Protein AF-A0A2V8A0Z5-F1 (afdb_monomer_lite)

pLDDT: mean 92.06, std 10.14, range [51.12, 98.69]

Radius of gyration: 13.43 Å; chains: 1; bounding box: 34×17×36 Å

Foldseek 3Di:
DVLLVVLVVLLVVLVVQVPDPCSCVPVVSVVVSVVSNVVSVVVNVVVVVVVVVVD

Secondary structure (DSSP, 8-state):
-HHHHHHHHHHHHHHHHHHSTTTTSSHHHHHHHHHHHHHHHHHHHHHHHHHHTT-

Structure (mmCIF, N/CA/C/O backbone):
data_AF-A0A2V8A0Z5-F1
#
_entry.id   AF-A0A2V8A0Z5-F1
#
loop_
_atom_site.group_PDB
_atom_site.id
_atom_site.type_symbol
_atom_site.label_atom_id
_atom_site.label_alt_id
_atom_site.label_comp_id
_atom_site.label_asym_id
_atom_site.label_entity_id
_atom_site.label_seq_id
_atom_site.pdbx_PDB_ins_code
_atom_site.Cartn_x
_atom_site.Cartn_y
_atom_site.Cartn_z
_atom_site.occupancy
_atom_site.B_iso_or_equiv
_atom_site.auth_seq_id
_atom_site.auth_comp_id
_atom_site.auth_asym_id
_atom_site.auth_atom_id
_atom_site.pdbx_PDB_model_num
ATOM 1 N N . LEU A 1 1 ? -11.672 8.281 9.847 1.00 71.50 1 LEU A N 1
ATOM 2 C CA . LEU A 1 1 ? -12.037 7.991 8.434 1.00 71.50 1 LEU A CA 1
ATOM 3 C C . LEU A 1 1 ? -11.014 8.503 7.411 1.00 71.50 1 LEU A C 1
ATOM 5 O O . LEU A 1 1 ? -10.708 7.755 6.494 1.00 71.50 1 LEU A O 1
ATOM 9 N N . GLY A 1 2 ? -10.470 9.726 7.541 1.00 93.69 2 GLY A N 1
ATOM 10 C CA . GLY A 1 2 ? -9.496 10.270 6.574 1.00 93.69 2 GLY A CA 1
ATOM 11 C C . GLY A 1 2 ? -8.229 9.421 6.393 1.00 93.69 2 GLY A C 1
ATOM 12 O O . GLY A 1 2 ? -7.850 9.146 5.262 1.00 93.69 2 GLY A O 1
ATOM 13 N N . MET A 1 3 ? -7.632 8.934 7.488 1.00 96.94 3 MET A N 1
ATOM 14 C CA . MET A 1 3 ? -6.420 8.100 7.426 1.00 96.94 3 MET A CA 1
ATOM 15 C C . MET A 1 3 ? -6.667 6.704 6.850 1.00 96.94 3 MET A C 1
ATOM 17 O O . MET A 1 3 ? -5.879 6.252 6.035 1.00 96.94 3 MET A O 1
ATOM 21 N N . ILE A 1 4 ? -7.806 6.068 7.154 1.00 97.31 4 ILE A N 1
ATOM 22 C CA . ILE A 1 4 ? -8.180 4.786 6.526 1.00 97.31 4 ILE A CA 1
ATOM 23 C C . ILE A 1 4 ? -8.222 4.929 4.998 1.00 97.31 4 ILE A C 1
ATOM 25 O O . ILE A 1 4 ? -7.625 4.133 4.282 1.00 97.31 4 ILE A O 1
ATOM 29 N N . LYS A 1 5 ? -8.879 5.981 4.487 1.00 97.56 5 LYS A N 1
ATOM 30 C CA . LYS A 1 5 ? -8.928 6.249 3.041 1.00 97.56 5 LYS A CA 1
ATOM 31 C C . LYS A 1 5 ? -7.558 6.594 2.458 1.00 97.56 5 LYS A C 1
ATOM 33 O O . LYS A 1 5 ? -7.254 6.171 1.350 1.00 97.56 5 LYS A O 1
ATOM 38 N N . HIS A 1 6 ? -6.749 7.362 3.184 1.00 98.25 6 HIS A N 1
ATOM 39 C CA . HIS A 1 6 ? -5.392 7.701 2.764 1.00 98.25 6 HIS A CA 1
ATOM 40 C C . HIS A 1 6 ? -4.517 6.446 2.612 1.00 98.25 6 HIS A C 1
ATOM 42 O O . HIS A 1 6 ? -3.884 6.267 1.576 1.00 98.25 6 HIS A O 1
ATOM 48 N N . HIS A 1 7 ? -4.533 5.547 3.599 1.00 98.44 7 HIS A N 1
ATOM 49 C CA . HIS A 1 7 ? -3.794 4.285 3.549 1.00 98.44 7 HIS A CA 1
ATOM 50 C C . HIS A 1 7 ? -4.309 3.352 2.451 1.00 98.44 7 HIS A C 1
ATOM 52 O O . HIS A 1 7 ? -3.503 2.738 1.760 1.00 98.44 7 HIS A O 1
ATOM 58 N N . GLN A 1 8 ? -5.627 3.310 2.212 1.00 98.44 8 GLN A N 1
ATOM 59 C CA . GLN A 1 8 ? -6.177 2.573 1.072 1.00 98.44 8 GLN A CA 1
ATOM 60 C C . GLN A 1 8 ? -5.620 3.104 -0.255 1.00 98.44 8 GLN A C 1
ATOM 62 O O . GLN A 1 8 ? -5.200 2.319 -1.095 1.00 98.44 8 GLN A O 1
ATOM 67 N N . GLY A 1 9 ? -5.522 4.428 -0.417 1.00 98.31 9 GLY A N 1
ATOM 68 C CA . GLY A 1 9 ? -4.891 5.022 -1.597 1.00 98.31 9 GLY A CA 1
ATOM 69 C C . GLY A 1 9 ? -3.413 4.638 -1.752 1.00 98.31 9 GLY A C 1
ATOM 70 O O . GLY A 1 9 ? -2.952 4.433 -2.871 1.00 98.31 9 GLY A O 1
ATOM 71 N N . ALA A 1 10 ? -2.670 4.490 -0.650 1.00 98.50 10 ALA A N 1
ATOM 72 C CA . ALA A 1 10 ? -1.288 4.009 -0.696 1.00 98.50 10 ALA A CA 1
ATOM 73 C 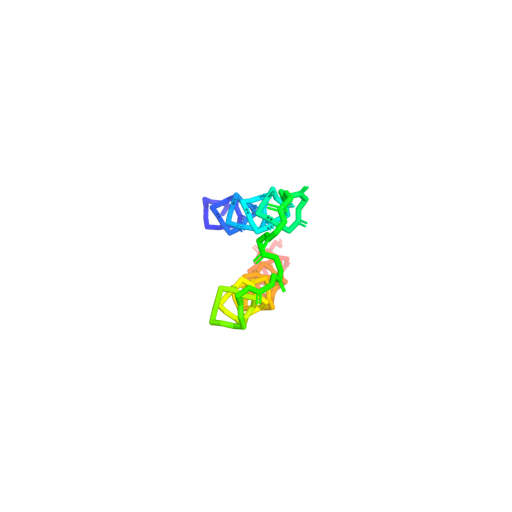C . ALA A 1 10 ? -1.198 2.541 -1.155 1.00 98.50 10 ALA A C 1
ATOM 75 O O . ALA A 1 10 ? -0.335 2.212 -1.968 1.00 98.50 10 ALA A O 1
ATOM 76 N N . ILE A 1 11 ? -2.111 1.682 -0.691 1.0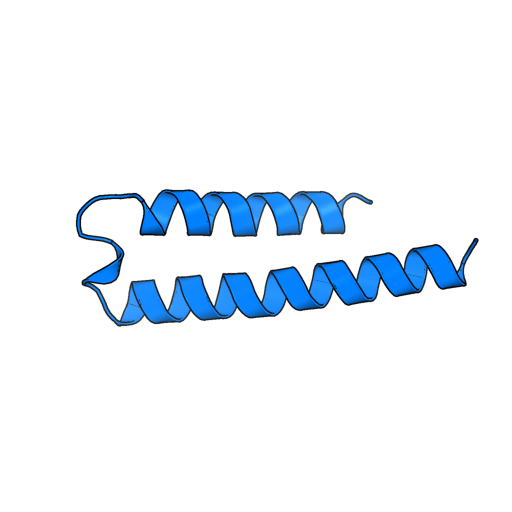0 98.50 11 ILE A N 1
ATOM 77 C CA . ILE A 1 11 ? -2.220 0.284 -1.136 1.00 98.50 11 ILE A CA 1
ATOM 78 C C . ILE A 1 11 ? -2.552 0.216 -2.631 1.00 98.50 11 ILE A C 1
ATOM 80 O O . ILE A 1 11 ? -1.888 -0.504 -3.374 1.00 98.50 11 ILE A O 1
ATOM 84 N N . ASP A 1 12 ? -3.503 1.026 -3.100 1.00 98.44 12 ASP A N 1
ATOM 85 C CA . ASP A 1 12 ? -3.883 1.063 -4.514 1.00 98.44 12 ASP A CA 1
ATOM 86 C C . ASP A 1 12 ? -2.691 1.467 -5.411 1.00 98.44 12 ASP A C 1
ATOM 88 O O . ASP A 1 12 ? -2.510 0.926 -6.504 1.00 98.44 12 ASP A O 1
ATOM 92 N N . MET A 1 13 ? -1.829 2.380 -4.945 1.00 97.38 13 MET A N 1
ATOM 93 C CA . MET A 1 13 ? -0.601 2.762 -5.654 1.00 97.38 13 MET A CA 1
ATOM 94 C C . MET A 1 13 ? 0.433 1.626 -5.705 1.00 97.38 13 MET A C 1
ATOM 96 O O . MET A 1 13 ? 1.087 1.454 -6.736 1.00 97.38 13 MET A O 1
ATOM 100 N N . VAL A 1 14 ? 0.569 0.835 -4.634 1.00 96.81 14 VAL A N 1
ATOM 101 C CA . VAL A 1 14 ? 1.421 -0.369 -4.623 1.00 96.81 14 VAL A CA 1
ATOM 102 C C . VAL A 1 14 ? 0.912 -1.403 -5.631 1.00 96.81 14 VAL A C 1
ATOM 104 O O . VAL A 1 14 ? 1.694 -1.941 -6.415 1.00 96.81 14 VAL A O 1
ATOM 107 N N . ASP A 1 15 ? -0.400 -1.621 -5.685 1.00 96.19 15 ASP A N 1
ATOM 108 C CA . ASP A 1 15 ? -1.023 -2.525 -6.653 1.00 96.19 15 ASP A CA 1
ATOM 109 C C . ASP A 1 15 ? -0.773 -2.087 -8.101 1.00 96.19 15 ASP A C 1
ATOM 111 O O . ASP A 1 15 ? -0.497 -2.917 -8.973 1.00 96.19 15 ASP A O 1
ATOM 115 N N . VAL A 1 16 ? -0.874 -0.784 -8.379 1.00 96.25 16 VAL A N 1
ATOM 116 C CA . VAL A 1 16 ? -0.552 -0.217 -9.698 1.00 96.25 16 VAL A CA 1
ATOM 117 C C . VAL A 1 16 ? 0.918 -0.445 -10.036 1.00 96.25 16 VAL A C 1
ATOM 119 O O . VAL A 1 16 ? 1.225 -0.865 -11.154 1.00 96.25 16 VAL A O 1
ATOM 122 N N . LEU A 1 17 ? 1.819 -0.216 -9.078 1.00 94.25 17 LEU A N 1
ATOM 123 C CA . LEU A 1 17 ? 3.249 -0.427 -9.262 1.00 94.25 17 LEU A CA 1
ATOM 124 C C . LEU A 1 17 ? 3.546 -1.883 -9.635 1.00 94.25 17 LEU A C 1
ATOM 126 O O . LEU A 1 17 ? 4.168 -2.116 -10.668 1.00 94.25 17 LEU A O 1
ATOM 130 N N . PHE A 1 18 ? 3.043 -2.861 -8.876 1.00 92.69 18 PHE A N 1
ATOM 131 C CA . PHE A 1 18 ? 3.293 -4.284 -9.143 1.00 92.69 18 PHE A CA 1
ATOM 132 C C . PHE A 1 18 ? 2.656 -4.811 -10.433 1.00 92.69 18 PHE A C 1
ATOM 134 O O . PHE A 1 18 ? 3.146 -5.785 -11.002 1.00 92.69 18 PHE A O 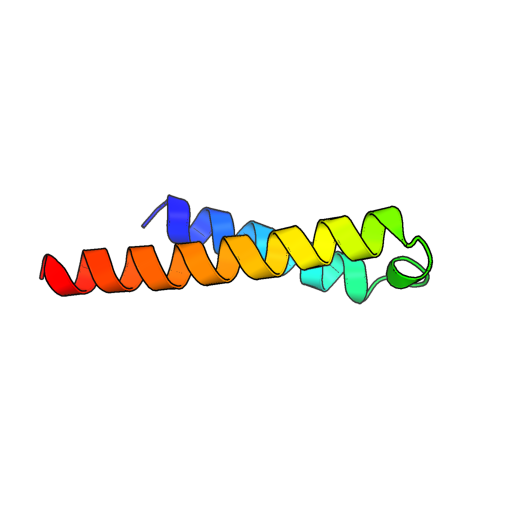1
ATOM 141 N N . LYS A 1 19 ? 1.603 -4.161 -10.936 1.00 92.75 19 LYS A N 1
ATOM 142 C CA . LYS A 1 19 ? 1.025 -4.461 -12.257 1.00 92.75 19 LYS A CA 1
ATOM 143 C C . LYS A 1 19 ? 1.847 -3.886 -13.412 1.00 92.75 19 LYS A C 1
ATOM 145 O O . LYS A 1 19 ? 1.649 -4.298 -14.555 1.00 92.75 19 LYS A O 1
ATOM 150 N N . SER A 1 20 ? 2.741 -2.934 -13.149 1.00 89.25 20 SER A N 1
ATOM 151 C CA . SER A 1 20 ? 3.565 -2.330 -14.192 1.00 89.25 20 SER A CA 1
ATOM 152 C C . SER A 1 20 ? 4.734 -3.238 -14.589 1.00 89.25 20 SER A C 1
ATOM 154 O O . SER A 1 20 ? 5.362 -3.906 -13.763 1.00 89.25 20 SER A O 1
ATOM 156 N N . TYR A 1 21 ? 5.019 -3.286 -15.890 1.00 84.25 21 TYR A N 1
ATOM 157 C CA . TYR A 1 21 ? 6.067 -4.138 -16.441 1.00 84.25 21 TYR A CA 1
ATOM 158 C C . TYR A 1 21 ? 7.437 -3.773 -15.852 1.00 84.25 21 TYR A C 1
ATOM 160 O O . TYR A 1 21 ? 7.888 -2.637 -15.970 1.00 84.25 21 TYR A O 1
ATOM 168 N N . GLY A 1 22 ? 8.109 -4.749 -15.240 1.00 78.25 22 GLY A N 1
ATOM 169 C CA . GLY A 1 22 ? 9.460 -4.584 -14.698 1.00 78.25 22 GLY A CA 1
ATOM 170 C C . GLY A 1 22 ? 9.557 -3.984 -13.292 1.00 78.25 22 GLY A C 1
ATOM 171 O O . GLY A 1 22 ? 10.636 -4.029 -12.714 1.00 78.25 22 GLY A O 1
ATOM 172 N N . ALA A 1 23 ? 8.470 -3.501 -12.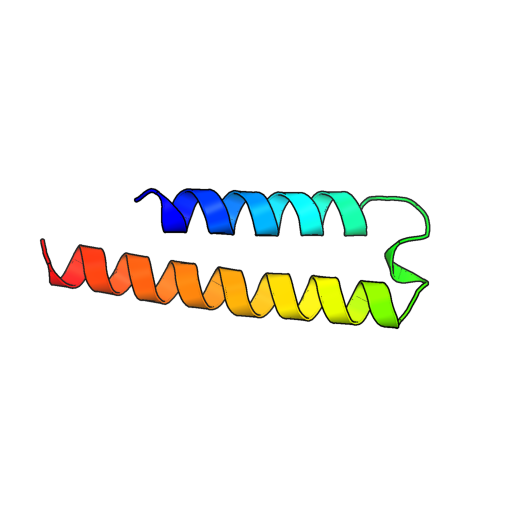684 1.00 74.69 23 ALA A N 1
ATOM 173 C CA . ALA A 1 23 ? 8.543 -2.852 -11.368 1.00 74.69 23 ALA A CA 1
ATOM 174 C C . ALA A 1 23 ? 8.897 -3.787 -10.202 1.00 74.69 23 ALA A C 1
ATOM 176 O O . ALA A 1 23 ? 9.463 -3.337 -9.212 1.00 74.69 23 ALA A O 1
ATOM 177 N N . ALA A 1 24 ? 8.617 -5.085 -10.325 1.00 70.69 24 ALA A N 1
ATOM 178 C CA . ALA A 1 24 ? 9.043 -6.086 -9.345 1.00 70.69 24 ALA A CA 1
ATOM 179 C C . ALA A 1 24 ? 10.479 -6.608 -9.580 1.00 70.69 24 ALA A C 1
ATOM 181 O O . ALA A 1 24 ? 10.904 -7.527 -8.887 1.00 70.69 24 ALA A O 1
ATOM 182 N N . GLN A 1 25 ? 11.211 -6.082 -10.573 1.00 84.12 25 GLN A N 1
ATOM 183 C CA . GLN A 1 25 ? 12.583 -6.523 -10.877 1.00 84.12 25 GLN A CA 1
ATOM 184 C C . GLN A 1 25 ? 13.643 -5.754 -10.083 1.00 84.12 25 GLN A C 1
ATOM 186 O O . GLN A 1 25 ? 14.737 -6.274 -9.878 1.00 84.12 25 GLN A O 1
ATOM 191 N N . ASP A 1 26 ? 13.328 -4.539 -9.631 1.00 90.50 26 ASP A N 1
ATOM 192 C CA . ASP A 1 26 ? 14.181 -3.807 -8.699 1.00 90.50 26 ASP A CA 1
ATOM 193 C C . ASP A 1 26 ? 13.856 -4.253 -7.267 1.00 90.50 26 ASP A C 1
ATOM 195 O O . ASP A 1 26 ? 12.757 -4.021 -6.760 1.00 90.50 26 ASP A O 1
ATOM 199 N N . GLU A 1 27 ? 14.816 -4.910 -6.618 1.00 92.75 27 GLU A N 1
ATOM 200 C CA . GLU A 1 27 ? 14.667 -5.448 -5.262 1.00 92.75 27 GLU A CA 1
ATOM 201 C C . GLU A 1 27 ? 14.361 -4.355 -4.225 1.00 92.75 27 GLU A C 1
ATOM 203 O O . GLU A 1 27 ? 13.571 -4.574 -3.304 1.00 92.75 27 GLU A O 1
ATOM 208 N N . THR A 1 28 ? 14.930 -3.157 -4.394 1.00 93.62 28 THR A N 1
ATOM 209 C CA . THR A 1 28 ? 14.703 -2.027 -3.483 1.00 93.62 28 THR A CA 1
ATOM 210 C C . THR A 1 28 ? 13.262 -1.550 -3.590 1.00 93.62 28 THR A C 1
ATOM 212 O O . THR A 1 28 ? 12.595 -1.341 -2.575 1.00 93.62 28 THR A O 1
ATOM 215 N N . ILE A 1 29 ? 12.762 -1.423 -4.820 1.00 92.19 29 ILE A N 1
ATOM 216 C CA . ILE A 1 29 ? 11.378 -1.023 -5.084 1.00 92.19 29 ILE A CA 1
ATOM 217 C C . ILE A 1 29 ? 10.402 -2.097 -4.610 1.00 92.19 29 ILE A C 1
ATOM 219 O O . ILE A 1 29 ? 9.415 -1.771 -3.949 1.00 92.19 29 ILE A O 1
ATOM 223 N N . PHE A 1 30 ? 10.693 -3.370 -4.882 1.00 93.94 30 PHE A N 1
ATOM 224 C CA . PHE A 1 30 ? 9.865 -4.482 -4.428 1.00 93.94 30 PHE A CA 1
ATOM 225 C C . PHE A 1 30 ? 9.750 -4.512 -2.903 1.00 93.94 30 PHE A C 1
ATOM 227 O O . PHE A 1 30 ? 8.643 -4.618 -2.366 1.00 93.94 30 PHE A O 1
ATOM 234 N N . LYS A 1 31 ? 10.881 -4.378 -2.201 1.00 96.00 31 LYS A N 1
ATOM 235 C CA . LYS A 1 31 ? 10.909 -4.353 -0.741 1.00 96.00 31 LYS A CA 1
ATOM 236 C C . LYS A 1 31 ? 10.133 -3.163 -0.188 1.00 96.00 31 LYS A C 1
ATOM 238 O O . LYS A 1 31 ? 9.271 -3.358 0.661 1.00 96.00 31 LYS A O 1
ATOM 243 N N . PHE A 1 32 ? 10.382 -1.961 -0.705 1.00 95.88 32 PHE A N 1
ATOM 244 C CA . PHE A 1 32 ? 9.668 -0.761 -0.276 1.00 95.88 32 PHE A CA 1
ATOM 245 C C . PHE A 1 32 ? 8.149 -0.902 -0.449 1.00 95.88 32 PHE A C 1
ATOM 247 O O . PHE A 1 32 ? 7.394 -0.653 0.486 1.00 95.88 32 PHE A O 1
ATOM 254 N N . ALA A 1 33 ? 7.696 -1.343 -1.623 1.00 96.31 33 ALA A N 1
ATOM 255 C CA . ALA A 1 33 ? 6.276 -1.503 -1.912 1.00 96.31 33 ALA A CA 1
ATOM 256 C C . ALA A 1 33 ? 5.619 -2.589 -1.041 1.00 96.31 33 ALA A C 1
ATOM 258 O O . ALA A 1 33 ? 4.494 -2.408 -0.577 1.00 96.31 33 ALA A O 1
ATOM 259 N N . SER A 1 34 ? 6.337 -3.682 -0.768 1.00 96.44 34 SER A N 1
ATOM 260 C CA . SER A 1 34 ? 5.874 -4.750 0.128 1.00 96.44 34 SER A CA 1
ATOM 261 C C . SER A 1 34 ? 5.752 -4.277 1.579 1.00 96.44 34 SER A C 1
ATOM 263 O O . SER A 1 34 ? 4.741 -4.558 2.222 1.00 96.44 34 SER A O 1
ATOM 265 N N . ASP A 1 35 ? 6.745 -3.531 2.074 1.00 98.31 35 ASP A N 1
ATOM 266 C CA . ASP A 1 35 ? 6.747 -2.968 3.429 1.00 98.31 35 ASP A CA 1
ATOM 267 C C . ASP A 1 35 ? 5.580 -1.968 3.584 1.00 98.31 35 ASP A C 1
ATOM 269 O O . ASP A 1 35 ? 4.788 -2.078 4.521 1.00 98.31 35 ASP A O 1
ATOM 273 N N . VAL A 1 36 ? 5.374 -1.077 2.600 1.00 98.31 36 VAL A N 1
ATOM 274 C CA . VAL A 1 36 ? 4.212 -0.168 2.564 1.00 98.31 36 VAL A CA 1
ATOM 275 C C . VAL A 1 36 ? 2.905 -0.957 2.592 1.00 98.31 36 VAL A C 1
ATOM 277 O O . VAL A 1 36 ? 2.040 -0.665 3.408 1.00 98.31 36 VAL A O 1
ATOM 280 N N . TYR A 1 37 ? 2.730 -1.970 1.744 1.00 98.31 37 TYR A N 1
ATOM 281 C CA . TYR A 1 37 ? 1.489 -2.746 1.734 1.00 98.31 37 TYR A CA 1
ATOM 282 C C . TYR A 1 37 ? 1.188 -3.373 3.105 1.00 98.31 37 TYR A C 1
ATOM 284 O O . TYR A 1 37 ? 0.057 -3.283 3.597 1.00 98.31 37 TYR A O 1
ATOM 292 N N . ALA A 1 38 ? 2.193 -3.994 3.729 1.00 98.50 38 ALA A N 1
ATOM 293 C CA . ALA A 1 38 ? 2.051 -4.684 5.007 1.00 98.50 38 ALA A CA 1
ATOM 294 C C . ALA A 1 38 ? 1.695 -3.724 6.155 1.00 98.50 38 ALA A C 1
ATOM 296 O O . ALA A 1 38 ? 0.745 -3.981 6.908 1.00 98.50 38 ALA A O 1
ATOM 297 N N . ASP A 1 39 ? 2.411 -2.605 6.257 1.00 98.69 39 ASP A N 1
ATOM 298 C CA . ASP A 1 39 ? 2.206 -1.619 7.317 1.00 98.69 39 ASP A CA 1
ATOM 299 C C . ASP A 1 39 ? 0.839 -0.946 7.177 1.00 98.69 39 ASP A C 1
ATOM 301 O O . ASP A 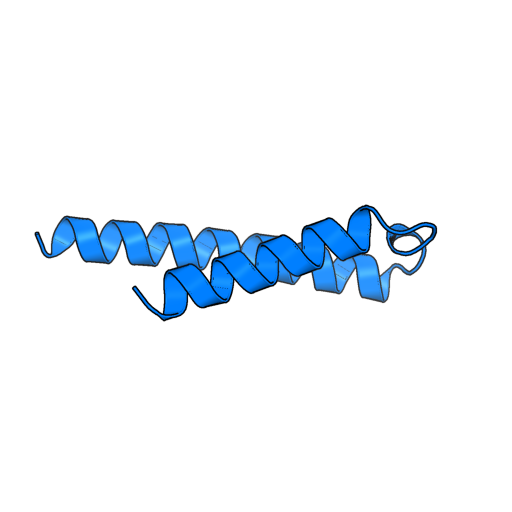1 39 ? 0.037 -0.958 8.114 1.00 98.69 39 ASP A O 1
ATOM 305 N N . GLN A 1 40 ? 0.514 -0.461 5.976 1.00 98.56 40 GLN A N 1
ATOM 306 C CA . GLN A 1 40 ? -0.731 0.262 5.708 1.00 98.56 40 GLN A CA 1
ATOM 307 C C . GLN A 1 40 ? -1.968 -0.624 5.931 1.00 98.56 40 GLN A C 1
ATOM 309 O O . GLN A 1 40 ? -2.966 -0.183 6.508 1.00 98.56 40 GLN A O 1
ATOM 314 N N . SER A 1 41 ? -1.897 -1.904 5.544 1.00 98.44 41 SER A N 1
ATOM 315 C CA . SER A 1 41 ? -2.972 -2.876 5.796 1.00 98.44 41 SER A CA 1
ATOM 316 C C . SER A 1 41 ? -3.180 -3.118 7.294 1.00 98.44 41 SER A C 1
ATOM 318 O O . SER A 1 41 ? -4.315 -3.172 7.777 1.00 98.44 41 SER A O 1
ATOM 320 N N . THR A 1 42 ? -2.084 -3.216 8.051 1.00 98.50 42 THR A N 1
ATOM 321 C CA . THR A 1 42 ? -2.122 -3.398 9.508 1.00 98.50 42 THR A CA 1
ATOM 322 C C . THR A 1 42 ? -2.699 -2.166 10.209 1.00 98.50 42 THR A C 1
ATOM 324 O O . THR A 1 42 ? -3.529 -2.295 11.114 1.00 98.50 42 THR A O 1
ATOM 327 N N . GLU A 1 43 ? -2.311 -0.963 9.784 1.00 98.31 43 GLU A N 1
ATOM 328 C CA . GLU A 1 43 ? -2.822 0.305 10.316 1.00 98.31 43 GLU A CA 1
ATOM 329 C C . GLU A 1 43 ? -4.322 0.483 10.041 1.00 98.31 43 GLU A C 1
ATOM 331 O O . GLU A 1 43 ? -5.064 0.899 10.936 1.00 98.31 43 GLU A O 1
ATOM 336 N N . ILE A 1 44 ? -4.803 0.093 8.854 1.00 98.00 44 ILE A N 1
ATOM 337 C CA . ILE A 1 44 ? -6.239 0.069 8.537 1.00 98.00 44 ILE A CA 1
ATOM 338 C C . ILE A 1 44 ? -6.998 -0.864 9.486 1.00 98.00 44 ILE A C 1
ATOM 340 O O . ILE A 1 44 ? -8.024 -0.448 10.032 1.00 98.00 44 ILE A O 1
ATOM 344 N N . SER A 1 45 ? -6.511 -2.093 9.712 1.00 97.38 45 SER A N 1
ATOM 345 C CA . SER A 1 45 ? -7.161 -3.041 10.635 1.00 97.38 45 SER A CA 1
ATOM 346 C C . SER A 1 45 ? -7.291 -2.443 12.034 1.00 97.38 45 SER A C 1
ATOM 348 O O . SER A 1 45 ? -8.395 -2.362 12.574 1.00 97.38 45 SER A O 1
ATOM 350 N N . ARG A 1 46 ? -6.188 -1.912 12.577 1.00 97.19 46 ARG A N 1
ATOM 351 C CA . ARG A 1 46 ? -6.164 -1.285 13.906 1.00 97.19 46 ARG A CA 1
ATOM 352 C C . ARG A 1 46 ? -7.115 -0.094 14.004 1.00 97.19 46 ARG A C 1
ATOM 354 O O . ARG A 1 46 ? -7.838 0.035 14.986 1.00 97.19 46 ARG A O 1
ATOM 361 N N . MET A 1 47 ? -7.158 0.773 12.993 1.00 97.00 47 MET A N 1
ATOM 362 C CA . MET A 1 47 ? -8.080 1.912 13.004 1.00 97.00 47 MET A CA 1
ATOM 363 C C . MET A 1 47 ? -9.549 1.487 12.928 1.00 97.00 47 MET A C 1
ATOM 365 O O . MET A 1 47 ? -10.386 2.117 13.572 1.00 97.00 47 MET A O 1
ATOM 369 N N . ASN A 1 48 ? -9.876 0.444 12.161 1.00 95.62 48 ASN A N 1
ATOM 370 C CA . ASN A 1 48 ? -11.237 -0.093 12.111 1.00 95.62 48 ASN A CA 1
ATOM 371 C C . ASN A 1 48 ? -11.654 -0.688 13.461 1.00 95.62 48 ASN A C 1
ATOM 373 O O . ASN A 1 48 ? -12.761 -0.415 13.920 1.00 95.62 48 ASN A O 1
ATOM 377 N N . GLU A 1 49 ? -10.762 -1.427 14.126 1.00 95.81 49 GLU A N 1
ATOM 378 C CA . GLU A 1 49 ? -10.987 -1.931 15.486 1.00 95.81 49 GLU A CA 1
ATOM 379 C C . GLU A 1 49 ? -11.233 -0.786 16.474 1.00 95.81 49 GLU A C 1
ATOM 381 O O . GLU A 1 49 ? -12.195 -0.823 17.236 1.00 95.81 49 GLU A O 1
ATOM 386 N N . MET A 1 50 ? -10.420 0.275 16.431 1.00 93.12 50 MET A N 1
ATOM 387 C CA . MET A 1 50 ? -10.615 1.451 17.285 1.00 93.12 50 MET A CA 1
ATOM 388 C C . MET A 1 50 ? -11.967 2.130 17.040 1.00 93.12 50 MET A C 1
ATOM 390 O O . MET A 1 50 ? -12.634 2.505 17.997 1.00 93.12 50 MET A O 1
ATOM 394 N N . LEU A 1 51 ? -12.396 2.277 15.782 1.00 92.12 51 LEU A N 1
ATOM 395 C CA . LEU A 1 51 ? -13.711 2.845 15.471 1.00 92.12 51 LEU A CA 1
ATOM 396 C C . LEU A 1 51 ? -14.852 1.957 15.978 1.00 92.12 51 LEU A C 1
ATOM 398 O O . LEU A 1 51 ? -15.808 2.494 16.524 1.00 92.12 51 LEU A O 1
ATOM 402 N N . GLY A 1 52 ? -14.742 0.632 15.842 1.00 86.06 52 GLY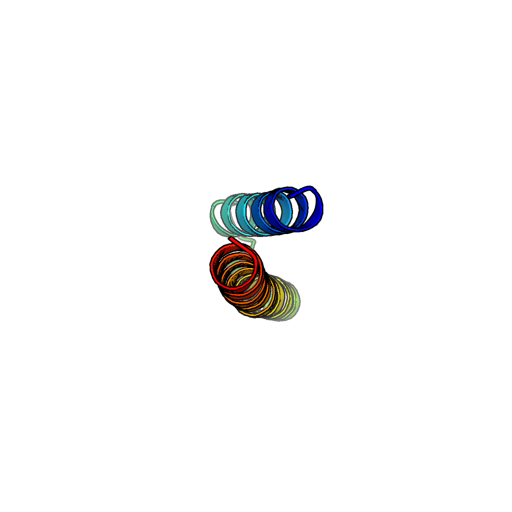 A N 1
ATOM 403 C CA . GLY A 1 52 ? -15.731 -0.316 16.365 1.00 86.06 52 GLY A CA 1
ATOM 404 C C . GLY A 1 52 ? -15.787 -0.356 17.897 1.00 86.06 52 GLY A C 1
ATOM 405 O O . GLY A 1 52 ? -16.863 -0.498 18.462 1.00 86.06 52 GLY A O 1
ATOM 406 N N . ASN A 1 53 ? -14.654 -0.150 18.574 1.00 72.31 53 ASN A N 1
ATOM 407 C CA . ASN A 1 53 ? -14.570 -0.039 20.037 1.00 72.31 53 ASN A CA 1
ATOM 408 C C . ASN A 1 53 ? -15.065 1.318 20.583 1.00 72.31 53 ASN A C 1
ATOM 410 O O . ASN A 1 53 ? -15.147 1.503 21.798 1.00 72.31 53 ASN A O 1
ATOM 414 N N . HIS A 1 54 ? -15.353 2.278 19.701 1.00 60.38 54 HIS A N 1
ATOM 415 C CA . HIS A 1 54 ? -15.883 3.604 20.030 1.00 60.38 54 HIS A CA 1
ATOM 416 C C . HIS A 1 54 ? -17.320 3.828 19.511 1.00 60.38 54 HIS A C 1
ATOM 418 O O . HIS A 1 54 ? -17.798 4.964 19.552 1.00 60.38 54 HIS A O 1
ATOM 424 N N . GLN A 1 55 ? -17.993 2.778 19.020 1.00 51.12 55 GLN A N 1
ATOM 425 C CA . GLN A 1 55 ? -19.420 2.763 18.659 1.00 51.12 55 GLN A CA 1
ATOM 426 C C . GLN A 1 55 ? -20.271 2.201 19.797 1.00 51.12 55 GLN A C 1
ATOM 428 O O . GLN A 1 55 ? -21.409 2.699 19.946 1.00 51.12 55 GLN A O 1
#

Sequence (55 aa):
LGMIKHHQGAIDMVDVLFKSYGAAQDETIFKFASDVYADQSTEISRMNEMLGNHQ